Protein AF-A0A0E9LZY9-F1 (afdb_monomer_lite)

Secondary structure (DSSP, 8-state):
------PPP-EEEEEEEEETTEEEEEEEEE---GGGHHHHHHIIIIIIIIHHHHHHH--

InterPro domains:
  IPR013538 Activator of Hsp90 ATPase homologue 1/2-like, C-terminal [PF08327] (7-57)
  IPR023393 START-like domain superfamily [G3DSA:3.30.530.20] (4-58)

Radius of gyration: 15.61 Å; chains: 1; bounding box: 51×24×29 Å

Sequence (59 aa):
MVLRRAGRSSIATIKLFPSGGNVQVDLFHTNIPAEAYEEITEGWTEYFLGAIKEFLEGA

pLDDT: mean 90.9, std 14.42, range [39.38, 98.31]

Foldseek 3Di:
DDPPDPQDDFDKDWDWDDDPVDIDIDIDTPDDDPVCVVVVVCCCCPVNPVVVCCVVPND

Organism: NCBI:txid1236989

Structure (mmCIF, N/CA/C/O backbone):
data_AF-A0A0E9LZY9-F1
#
_entry.id   AF-A0A0E9LZY9-F1
#
loop_
_atom_site.group_PDB
_atom_site.id
_atom_site.type_symbol
_atom_site.label_atom_id
_atom_site.label_alt_id
_atom_site.label_comp_id
_atom_site.label_asym_id
_atom_site.label_entity_id
_atom_site.label_seq_id
_atom_site.pdbx_PDB_ins_code
_atom_site.Cartn_x
_atom_site.Cartn_y
_atom_site.Cartn_z
_atom_site.occupancy
_atom_site.B_iso_or_equiv
_atom_site.auth_seq_id
_atom_site.auth_comp_id
_atom_site.auth_asym_id
_atom_site.auth_atom_id
_atom_site.pdbx_PDB_model_num
ATOM 1 N N . MET A 1 1 ? 37.571 -0.376 -7.614 1.00 39.38 1 MET A N 1
ATOM 2 C CA . MET A 1 1 ? 36.467 0.472 -8.112 1.00 39.38 1 MET A CA 1
ATOM 3 C C . MET A 1 1 ? 35.275 -0.435 -8.380 1.00 39.38 1 MET A C 1
ATOM 5 O O . MET A 1 1 ? 35.308 -1.188 -9.341 1.00 39.38 1 MET A O 1
ATOM 9 N N . VAL A 1 2 ? 34.285 -0.463 -7.485 1.00 48.31 2 VAL A N 1
ATOM 10 C CA . VAL A 1 2 ? 33.056 -1.245 -7.698 1.00 48.31 2 VAL A CA 1
ATOM 11 C C . VAL A 1 2 ? 32.100 -0.350 -8.477 1.00 48.31 2 VAL A C 1
ATOM 13 O O . VAL A 1 2 ? 31.611 0.640 -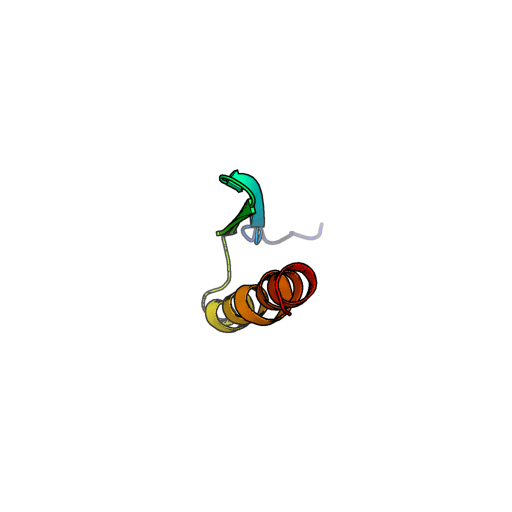7.937 1.00 48.31 2 VAL A O 1
ATOM 16 N N . LEU A 1 3 ? 31.872 -0.654 -9.755 1.00 52.22 3 LEU A N 1
ATOM 17 C CA . LEU A 1 3 ? 30.799 -0.028 -10.524 1.00 52.22 3 LEU A CA 1
ATOM 18 C C . LEU A 1 3 ? 29.466 -0.448 -9.894 1.00 52.22 3 LEU A C 1
ATOM 20 O O . LEU A 1 3 ? 28.952 -1.531 -10.171 1.00 52.22 3 LEU A O 1
ATOM 24 N N . ARG A 1 4 ? 28.897 0.401 -9.031 1.00 59.22 4 ARG A N 1
ATOM 25 C CA . ARG A 1 4 ? 27.468 0.326 -8.713 1.00 59.22 4 ARG A CA 1
ATOM 26 C C . ARG A 1 4 ? 26.729 0.466 -10.042 1.00 59.22 4 ARG A C 1
ATOM 28 O O . ARG A 1 4 ? 26.797 1.521 -10.667 1.00 59.22 4 ARG A O 1
ATOM 35 N N . ARG A 1 5 ? 26.052 -0.592 -10.499 1.00 58.81 5 ARG A N 1
ATOM 36 C CA . ARG A 1 5 ? 25.088 -0.465 -11.597 1.00 58.81 5 ARG A CA 1
ATOM 37 C C . ARG A 1 5 ? 24.093 0.620 -11.188 1.00 58.81 5 ARG A C 1
ATOM 39 O O . ARG A 1 5 ? 23.502 0.526 -10.115 1.00 58.81 5 ARG A O 1
ATOM 46 N N . ALA A 1 6 ? 23.944 1.654 -12.010 1.00 61.41 6 ALA A N 1
ATOM 47 C CA . ALA A 1 6 ? 22.947 2.698 -11.814 1.00 61.41 6 ALA A CA 1
ATOM 48 C C . ALA A 1 6 ? 21.549 2.125 -12.118 1.00 61.41 6 ALA A C 1
ATOM 50 O O . ALA A 1 6 ? 20.979 2.370 -13.175 1.00 61.41 6 ALA A O 1
ATOM 51 N N . GLY A 1 7 ? 21.028 1.280 -11.226 1.00 69.44 7 GLY A N 1
ATOM 52 C CA . GLY A 1 7 ? 19.613 0.917 -11.217 1.00 69.44 7 GLY A CA 1
ATOM 53 C C . GLY A 1 7 ? 18.794 2.099 -10.702 1.00 69.44 7 GLY A C 1
ATOM 54 O O . GLY A 1 7 ? 19.245 2.815 -9.806 1.00 69.44 7 GLY A O 1
ATOM 55 N N . ARG A 1 8 ? 17.603 2.327 -11.269 1.00 84.69 8 ARG A N 1
ATOM 56 C CA . ARG A 1 8 ? 16.653 3.283 -10.683 1.00 84.69 8 ARG A CA 1
ATOM 57 C C . ARG A 1 8 ? 16.226 2.752 -9.316 1.00 84.69 8 ARG A C 1
ATOM 59 O O . ARG A 1 8 ? 15.883 1.580 -9.202 1.00 84.69 8 ARG A O 1
ATOM 66 N N .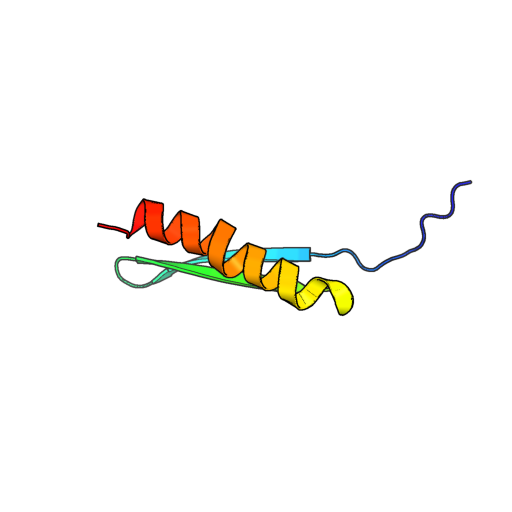 SER A 1 9 ? 16.270 3.596 -8.291 1.00 90.62 9 SER A N 1
ATOM 67 C CA . SER A 1 9 ? 15.847 3.209 -6.945 1.00 90.62 9 SER A C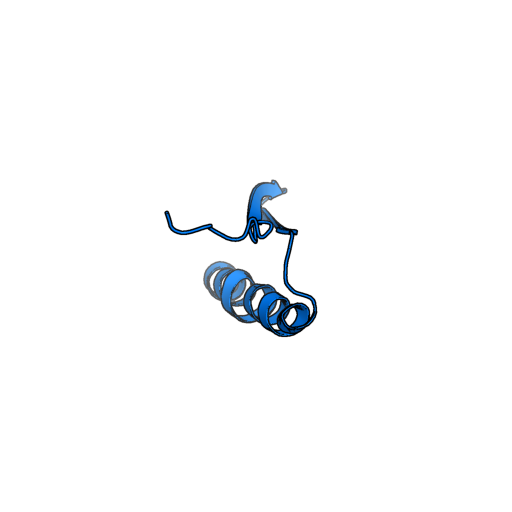A 1
ATOM 68 C C . SER A 1 9 ? 14.350 2.903 -6.920 1.00 90.62 9 SER A C 1
ATOM 70 O O . SER A 1 9 ? 13.561 3.689 -7.445 1.00 90.62 9 SER A O 1
ATOM 72 N N . SER A 1 10 ? 13.963 1.807 -6.269 1.00 94.19 10 SER A N 1
ATOM 73 C CA . SER A 1 10 ? 12.570 1.556 -5.883 1.00 94.19 10 SER A CA 1
ATOM 74 C C . SER A 1 10 ? 12.195 2.564 -4.798 1.00 94.19 10 SER A C 1
ATOM 76 O O . SER A 1 10 ? 12.835 2.588 -3.745 1.00 94.19 10 SER A O 1
ATOM 78 N N . ILE A 1 11 ? 11.241 3.455 -5.072 1.00 96.44 11 ILE A N 1
ATOM 79 C CA . ILE A 1 11 ? 10.893 4.560 -4.164 1.00 96.44 11 ILE A CA 1
ATOM 80 C C . ILE A 1 11 ? 9.399 4.518 -3.875 1.00 96.44 11 ILE A C 1
ATOM 82 O O . ILE A 1 11 ? 8.596 4.784 -4.771 1.00 96.44 11 ILE A O 1
ATOM 86 N N . ALA A 1 12 ? 9.046 4.241 -2.620 1.00 97.44 12 ALA A N 1
ATOM 87 C CA . ALA A 1 12 ? 7.694 4.370 -2.092 1.00 97.44 12 ALA A CA 1
ATOM 88 C C . ALA A 1 12 ? 7.532 5.715 -1.370 1.00 97.44 12 ALA A C 1
ATOM 90 O O . ALA A 1 12 ? 8.350 6.089 -0.531 1.00 97.44 12 ALA A O 1
ATOM 91 N N . THR A 1 13 ? 6.478 6.447 -1.708 1.00 98.19 13 THR A N 1
ATOM 92 C CA . THR A 1 13 ? 6.070 7.694 -1.059 1.00 98.19 13 THR A CA 1
ATOM 93 C C . THR A 1 13 ? 4.706 7.479 -0.431 1.00 98.19 13 THR A C 1
ATOM 95 O O . THR A 1 13 ? 3.771 7.073 -1.117 1.00 98.19 13 THR A O 1
ATOM 98 N N . ILE A 1 14 ? 4.601 7.764 0.865 1.00 98.19 14 ILE A N 1
ATOM 99 C CA . ILE A 1 14 ? 3.346 7.704 1.609 1.00 98.19 14 ILE A CA 1
ATOM 100 C C . ILE A 1 14 ? 2.971 9.129 1.984 1.00 98.19 14 ILE A C 1
ATOM 102 O O . ILE A 1 14 ? 3.758 9.844 2.610 1.00 98.19 14 ILE A O 1
ATOM 106 N N . LYS A 1 15 ? 1.771 9.544 1.595 1.00 98.25 15 LYS A N 1
ATOM 107 C CA . LYS A 1 15 ? 1.208 10.840 1.955 1.00 98.25 15 LYS A CA 1
ATOM 108 C C . LYS A 1 15 ? 0.043 10.615 2.905 1.00 98.25 15 LYS A C 1
ATOM 110 O O . LYS A 1 15 ? -0.898 9.907 2.570 1.00 98.25 15 LYS A O 1
ATOM 115 N N . LEU A 1 16 ? 0.106 11.261 4.064 1.00 98.19 16 LEU A N 1
ATOM 116 C CA . LEU A 1 16 ? -0.963 11.259 5.053 1.00 98.19 16 LEU A CA 1
ATOM 117 C C . LEU A 1 16 ? -1.563 12.656 5.133 1.00 98.19 16 LEU A C 1
ATOM 119 O O . LEU A 1 16 ? -0.828 13.646 5.175 1.00 98.19 16 LEU A O 1
ATOM 123 N N . PHE A 1 17 ? -2.887 12.746 5.147 1.00 98.00 17 PHE A N 1
ATOM 124 C CA . PHE A 1 17 ? -3.575 14.020 5.313 1.00 98.00 17 PHE A CA 1
ATOM 125 C C . PHE A 1 17 ? -4.957 13.835 5.945 1.00 98.00 17 PHE A C 1
ATOM 127 O O . PHE A 1 17 ? -5.578 12.784 5.772 1.00 98.00 17 PHE A O 1
ATOM 134 N N . PRO A 1 18 ? -5.457 14.846 6.680 1.00 98.06 18 PRO A N 1
ATOM 135 C CA . PRO A 1 18 ? -6.814 14.813 7.208 1.00 98.06 18 PRO A CA 1
ATOM 136 C C . PRO A 1 18 ? -7.844 14.674 6.081 1.00 98.06 18 PRO A C 1
ATOM 138 O O . PRO A 1 18 ? -7.752 15.368 5.066 1.00 98.06 18 PRO A O 1
ATOM 141 N N . SER A 1 19 ? -8.837 13.810 6.278 1.00 96.94 19 SER A N 1
ATOM 142 C CA . SER A 1 19 ? -9.959 13.602 5.361 1.00 96.94 19 SER A CA 1
ATOM 143 C C . SER A 1 19 ? -11.248 13.464 6.171 1.00 96.94 19 SER A C 1
ATOM 145 O O . SER A 1 19 ? -11.619 12.387 6.641 1.00 96.94 19 SER A O 1
ATOM 147 N N . GLY A 1 20 ? -11.903 14.603 6.413 1.00 95.44 20 GLY A N 1
ATOM 148 C CA . GLY A 1 20 ? -13.040 14.682 7.330 1.00 95.44 20 GLY A CA 1
ATOM 149 C C . GLY A 1 20 ? -12.644 14.282 8.756 1.00 95.44 20 GLY A C 1
ATOM 150 O O . GLY A 1 20 ? -11.690 14.824 9.308 1.00 95.44 20 GLY A O 1
ATOM 151 N N . GLY A 1 21 ? -13.381 13.335 9.341 1.00 94.88 21 GLY A N 1
ATOM 152 C CA . GLY A 1 21 ? -13.075 12.750 10.654 1.00 94.88 21 GLY A CA 1
ATOM 153 C C . GLY A 1 21 ? -12.011 11.646 10.634 1.00 94.88 21 GLY A C 1
ATOM 154 O O . GLY A 1 21 ? -11.724 11.083 11.683 1.00 94.88 21 GLY A O 1
ATOM 155 N N . ASN A 1 22 ? -11.442 11.336 9.467 1.00 95.31 22 ASN A N 1
ATOM 156 C CA . ASN A 1 22 ? -10.468 10.264 9.272 1.00 95.31 22 ASN A CA 1
ATOM 157 C C . ASN A 1 22 ? -9.114 10.824 8.803 1.00 95.31 22 ASN A C 1
ATOM 159 O O . ASN A 1 22 ? -8.971 12.012 8.497 1.00 95.31 22 ASN A O 1
ATOM 163 N N . VAL A 1 23 ? -8.115 9.949 8.690 1.00 96.69 23 VAL A N 1
ATOM 164 C CA . VAL A 1 23 ? -6.855 10.228 7.987 1.00 96.69 23 VAL A CA 1
ATOM 165 C C . VAL A 1 23 ? -6.857 9.444 6.683 1.00 96.69 23 VAL A C 1
ATOM 167 O O . VAL A 1 23 ? -7.071 8.237 6.688 1.00 96.69 23 VAL A O 1
ATOM 170 N N . GLN A 1 24 ? -6.610 10.122 5.566 1.00 96.88 24 GLN A N 1
ATOM 171 C CA . GLN A 1 24 ? -6.382 9.457 4.291 1.00 96.88 24 GLN A CA 1
ATOM 172 C C . GLN A 1 24 ? -4.893 9.164 4.114 1.00 96.88 24 GLN A C 1
ATOM 174 O O . GLN A 1 24 ? -4.040 9.999 4.432 1.00 96.88 24 GLN A O 1
ATOM 179 N N . VAL A 1 25 ? -4.605 7.973 3.591 1.00 97.81 25 VAL A N 1
ATOM 180 C CA . VAL A 1 25 ? -3.262 7.504 3.261 1.00 97.81 25 VAL A CA 1
ATOM 181 C C . VAL A 1 25 ? -3.211 7.211 1.767 1.00 97.81 25 VAL A C 1
ATOM 183 O O . VAL A 1 25 ? -3.881 6.297 1.295 1.00 97.81 25 VAL A O 1
ATOM 186 N N . ASP A 1 26 ? -2.394 7.966 1.037 1.00 97.62 26 ASP A N 1
ATOM 187 C CA . ASP A 1 26 ? -2.087 7.691 -0.365 1.00 97.62 26 ASP A CA 1
ATOM 188 C C . ASP A 1 26 ? -0.686 7.069 -0.458 1.00 97.62 26 ASP A C 1
ATOM 190 O O . ASP A 1 26 ? 0.288 7.623 0.065 1.00 97.62 26 ASP A O 1
ATOM 194 N N . LEU A 1 27 ? -0.573 5.943 -1.162 1.00 97.94 27 LEU A N 1
ATOM 195 C CA . LEU A 1 27 ? 0.694 5.283 -1.472 1.00 97.94 27 LEU A CA 1
ATOM 196 C C . LEU A 1 27 ? 1.020 5.442 -2.960 1.00 97.94 27 LEU A C 1
ATOM 198 O O . LEU A 1 27 ? 0.216 5.100 -3.825 1.00 97.94 27 LEU A O 1
ATOM 202 N N . PHE A 1 28 ? 2.240 5.885 -3.258 1.00 97.62 28 PHE A N 1
ATOM 203 C CA . PHE A 1 28 ? 2.788 5.907 -4.611 1.00 97.62 28 PHE A CA 1
ATOM 204 C C . PHE A 1 28 ? 4.168 5.249 -4.635 1.00 97.62 28 PHE A C 1
ATOM 206 O O . PHE A 1 28 ? 5.111 5.755 -4.027 1.00 97.62 28 PHE A O 1
ATOM 213 N N . HIS A 1 29 ? 4.303 4.125 -5.342 1.00 97.62 29 HIS A N 1
ATOM 214 C CA . HIS A 1 29 ? 5.555 3.375 -5.438 1.00 97.62 29 HIS A CA 1
ATOM 215 C C . HIS A 1 29 ? 6.052 3.329 -6.887 1.00 97.62 29 HIS A C 1
ATOM 217 O O . HIS A 1 29 ? 5.377 2.832 -7.783 1.00 97.62 29 HIS A O 1
ATOM 223 N N . THR A 1 30 ? 7.250 3.867 -7.116 1.00 96.56 30 THR A N 1
ATOM 224 C CA . THR A 1 30 ? 7.901 3.933 -8.431 1.00 96.56 30 THR A CA 1
ATOM 225 C C . THR A 1 30 ? 9.050 2.944 -8.561 1.00 96.56 30 THR A C 1
ATOM 227 O O . THR A 1 30 ? 9.709 2.604 -7.579 1.00 96.56 30 THR A O 1
ATOM 230 N N . ASN A 1 31 ? 9.327 2.556 -9.810 1.00 95.69 31 ASN A N 1
ATOM 231 C CA . ASN A 1 31 ? 10.415 1.655 -10.200 1.00 95.69 31 ASN A CA 1
ATOM 232 C C . ASN A 1 31 ? 10.321 0.246 -9.586 1.00 95.69 31 ASN A C 1
ATOM 234 O O . ASN A 1 31 ? 11.353 -0.390 -9.385 1.00 95.69 31 ASN A O 1
ATOM 238 N N . ILE A 1 32 ? 9.102 -0.248 -9.337 1.00 95.56 32 ILE A N 1
ATOM 239 C CA . ILE A 1 32 ? 8.883 -1.664 -9.026 1.00 95.56 32 ILE A CA 1
ATOM 240 C C . ILE A 1 32 ? 9.249 -2.490 -10.275 1.00 95.56 32 ILE A C 1
ATOM 242 O O . ILE A 1 32 ? 8.765 -2.164 -11.366 1.00 95.56 32 ILE A O 1
ATOM 246 N N . PRO A 1 33 ? 10.107 -3.521 -10.161 1.00 94.69 33 PRO A N 1
ATOM 247 C CA . PRO A 1 33 ? 10.355 -4.459 -11.253 1.00 94.69 33 PRO A CA 1
ATOM 248 C C . PRO A 1 33 ? 9.056 -5.149 -11.680 1.00 94.69 33 PRO A C 1
ATOM 250 O O . PRO A 1 33 ? 8.247 -5.513 -10.830 1.00 94.69 33 PRO A O 1
ATOM 253 N N . ALA A 1 34 ? 8.846 -5.336 -12.984 1.00 95.75 34 ALA A N 1
ATOM 254 C CA . ALA A 1 34 ? 7.587 -5.880 -13.500 1.00 95.75 34 ALA A CA 1
ATOM 255 C C . ALA A 1 34 ? 7.294 -7.279 -12.932 1.00 95.75 34 ALA A C 1
ATOM 257 O O . ALA A 1 34 ? 6.156 -7.596 -12.605 1.00 95.75 34 ALA A O 1
ATOM 258 N N . GLU A 1 35 ? 8.341 -8.080 -12.751 1.00 96.88 35 GLU A N 1
ATOM 259 C CA . GLU A 1 35 ? 8.297 -9.416 -12.164 1.00 96.88 35 GLU A CA 1
ATOM 260 C C . GLU A 1 35 ? 7.872 -9.443 -10.688 1.00 96.88 35 GLU A C 1
ATOM 262 O O . GLU A 1 35 ? 7.395 -10.471 -10.222 1.00 96.88 35 GLU A O 1
ATOM 267 N N . ALA A 1 36 ? 8.024 -8.329 -9.968 1.00 96.75 36 ALA A N 1
ATOM 268 C CA . ALA A 1 36 ? 7.703 -8.207 -8.547 1.00 96.75 36 ALA A CA 1
ATOM 269 C C . ALA A 1 36 ? 6.454 -7.344 -8.294 1.00 96.75 36 ALA A C 1
ATOM 271 O O . ALA A 1 36 ? 6.112 -7.088 -7.142 1.00 96.75 36 ALA A O 1
ATOM 272 N N . TYR A 1 37 ? 5.787 -6.851 -9.345 1.00 96.19 37 TYR A N 1
ATOM 273 C CA . TYR A 1 37 ? 4.688 -5.894 -9.207 1.00 96.19 37 TYR A CA 1
ATOM 274 C C . TYR A 1 37 ? 3.525 -6.441 -8.374 1.00 96.19 37 TYR A C 1
ATOM 276 O O . TYR A 1 37 ? 3.063 -5.755 -7.463 1.00 96.19 37 TYR A O 1
ATOM 284 N N . GLU A 1 38 ? 3.098 -7.673 -8.653 1.00 98.31 38 GLU A N 1
ATOM 285 C CA . GLU A 1 38 ? 1.981 -8.315 -7.952 1.00 98.31 38 GLU A CA 1
ATOM 286 C C . GLU A 1 38 ? 2.310 -8.548 -6.473 1.00 98.31 38 GLU A C 1
ATOM 288 O O . GLU A 1 38 ? 1.582 -8.079 -5.604 1.00 98.31 38 GLU A O 1
ATOM 293 N N . GLU A 1 39 ? 3.464 -9.157 -6.179 1.00 98.25 39 GLU A N 1
ATOM 294 C CA . GLU A 1 39 ? 3.908 -9.436 -4.804 1.00 98.25 39 GLU A CA 1
ATOM 295 C C . GLU A 1 39 ? 4.055 -8.148 -3.978 1.00 98.25 39 GLU A C 1
ATOM 297 O O . GLU A 1 39 ? 3.634 -8.078 -2.824 1.00 98.25 39 GLU A O 1
ATOM 302 N N . ILE A 1 40 ? 4.620 -7.091 -4.571 1.00 97.88 40 ILE A N 1
ATOM 303 C CA . ILE A 1 40 ? 4.765 -5.798 -3.892 1.00 97.88 40 ILE A CA 1
ATOM 304 C C . ILE A 1 40 ? 3.403 -5.137 -3.673 1.00 97.88 40 ILE A C 1
ATOM 306 O O . ILE A 1 40 ? 3.197 -4.520 -2.627 1.00 97.88 40 ILE A O 1
ATOM 310 N N . THR A 1 41 ? 2.486 -5.239 -4.635 1.00 97.38 41 THR A N 1
ATOM 311 C CA . THR A 1 41 ? 1.141 -4.665 -4.511 1.00 97.38 41 THR A CA 1
ATOM 312 C C . THR A 1 41 ? 0.361 -5.365 -3.405 1.00 97.38 41 THR A C 1
ATOM 314 O O . THR A 1 41 ? -0.143 -4.678 -2.521 1.00 97.38 41 THR A O 1
ATOM 317 N N . GLU A 1 42 ? 0.356 -6.698 -3.384 1.00 98.25 42 GLU A N 1
ATOM 318 C CA . GLU A 1 42 ? -0.258 -7.503 -2.319 1.00 98.25 42 GLU A CA 1
ATOM 319 C C . GLU A 1 42 ? 0.368 -7.204 -0.948 1.00 98.25 42 GLU A C 1
ATOM 321 O O . GLU A 1 42 ? -0.337 -6.972 0.035 1.00 98.25 42 GLU A O 1
ATOM 326 N N . GLY A 1 43 ? 1.701 -7.105 -0.892 1.00 98.19 43 GLY A N 1
ATOM 327 C CA . GLY A 1 43 ? 2.439 -6.648 0.285 1.00 98.19 43 GLY A CA 1
ATOM 328 C C . GLY A 1 43 ? 1.875 -5.347 0.857 1.00 98.19 43 GLY A C 1
ATOM 329 O O . GLY A 1 43 ? 1.603 -5.245 2.056 1.00 98.19 43 GLY A O 1
ATOM 330 N N . TRP A 1 44 ? 1.673 -4.352 -0.008 1.00 98.12 44 TRP A N 1
ATOM 331 C CA . TRP A 1 44 ? 1.127 -3.061 0.392 1.00 98.12 44 TRP A CA 1
ATOM 332 C C . TRP A 1 44 ? -0.348 -3.116 0.784 1.00 98.12 44 TRP A C 1
ATOM 334 O O . TRP A 1 44 ? -0.697 -2.505 1.798 1.00 98.12 44 TRP A O 1
ATOM 344 N N . THR A 1 45 ? -1.204 -3.790 0.013 1.00 96.81 45 THR A N 1
ATOM 345 C CA . THR A 1 45 ? -2.658 -3.759 0.233 1.00 96.81 45 THR A CA 1
ATOM 346 C C . THR A 1 45 ? -3.092 -4.628 1.398 1.00 96.81 45 THR A C 1
ATOM 348 O O . THR A 1 45 ? -3.888 -4.161 2.205 1.00 96.81 45 THR A O 1
ATOM 351 N N . GLU A 1 46 ? -2.534 -5.828 1.545 1.00 97.50 46 GLU A N 1
ATOM 352 C CA . GLU A 1 46 ? -2.987 -6.791 2.552 1.00 97.50 46 GLU A CA 1
ATOM 353 C C . GLU A 1 46 ? -2.189 -6.657 3.849 1.00 97.50 46 GLU A C 1
ATOM 355 O O . GLU A 1 46 ? -2.738 -6.463 4.935 1.00 97.50 46 GLU A O 1
ATOM 360 N N . TYR A 1 47 ? -0.862 -6.717 3.741 1.00 97.31 47 TYR A N 1
ATOM 361 C CA . TYR A 1 47 ? -0.003 -6.936 4.904 1.00 97.31 47 TYR A CA 1
ATOM 362 C C . TYR A 1 47 ? 0.486 -5.650 5.569 1.00 97.31 47 TYR A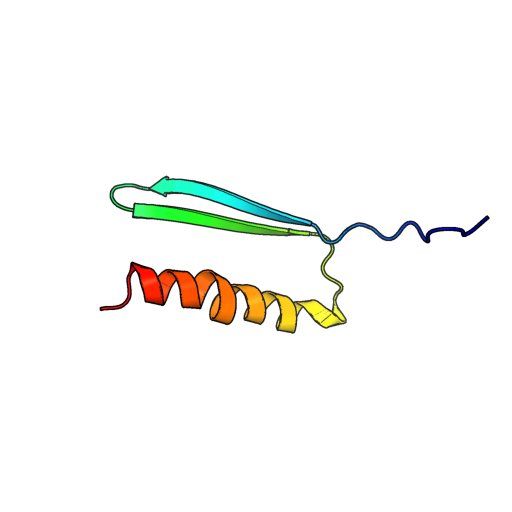 C 1
ATOM 364 O O . TYR A 1 47 ? 0.779 -5.660 6.764 1.00 97.31 47 TYR A O 1
ATOM 372 N N . PHE A 1 48 ? 0.566 -4.543 4.826 1.00 96.69 48 PHE A N 1
ATOM 373 C CA . PHE A 1 48 ? 0.921 -3.238 5.386 1.00 96.69 48 PHE A CA 1
ATOM 374 C C . PHE A 1 48 ? -0.306 -2.361 5.622 1.00 96.69 48 PHE A C 1
ATOM 376 O O . PHE A 1 48 ? -0.712 -2.174 6.768 1.00 96.69 48 PHE A O 1
ATOM 383 N N . LEU A 1 49 ? -0.895 -1.794 4.565 1.00 97.25 49 LEU A N 1
ATOM 384 C CA . LEU A 1 49 ? -2.002 -0.847 4.718 1.00 97.25 49 LEU A CA 1
ATOM 385 C C . LEU A 1 49 ? -3.278 -1.548 5.187 1.00 97.25 49 LEU A C 1
ATOM 387 O O . LEU A 1 49 ? -3.966 -0.996 6.040 1.00 97.25 49 LEU A O 1
ATOM 391 N N . GLY A 1 50 ? -3.555 -2.760 4.699 1.00 96.62 50 GLY A N 1
ATOM 392 C CA . GLY A 1 50 ? -4.672 -3.590 5.154 1.00 96.62 50 GLY A CA 1
ATOM 393 C C . GLY A 1 50 ? -4.571 -3.921 6.638 1.00 96.62 50 GLY A C 1
ATOM 394 O O . GLY A 1 50 ? -5.483 -3.604 7.395 1.00 96.62 50 GLY A O 1
ATOM 395 N N . ALA A 1 51 ? -3.431 -4.451 7.087 1.00 97.38 51 ALA A N 1
ATOM 396 C CA . ALA A 1 51 ? -3.207 -4.757 8.501 1.00 97.38 51 ALA A CA 1
ATOM 397 C C . ALA A 1 51 ? -3.278 -3.520 9.417 1.00 97.38 51 ALA A C 1
ATOM 399 O O . ALA A 1 51 ? -3.853 -3.594 10.502 1.00 97.38 51 ALA A O 1
ATOM 400 N N . ILE A 1 52 ? -2.724 -2.373 8.999 1.00 96.81 52 ILE A N 1
ATOM 401 C CA . ILE A 1 52 ? -2.833 -1.117 9.7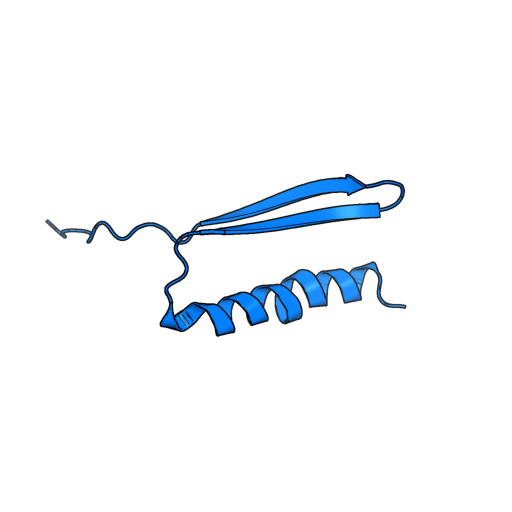64 1.00 96.81 52 ILE A CA 1
ATOM 402 C C . ILE A 1 52 ? -4.290 -0.658 9.831 1.00 96.81 52 ILE A C 1
ATOM 404 O O . ILE A 1 52 ? -4.751 -0.246 10.895 1.00 96.81 52 ILE A O 1
ATOM 408 N N . LYS A 1 53 ? -5.0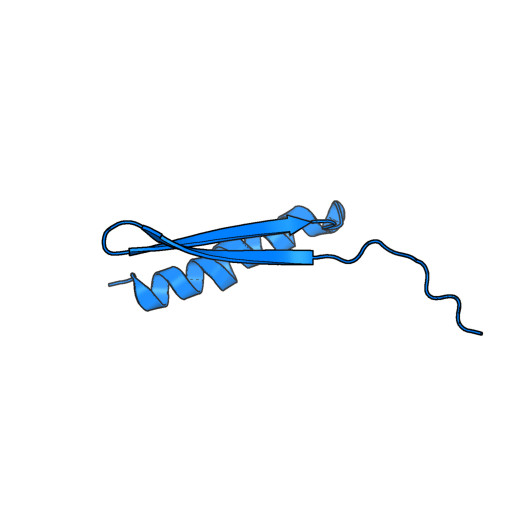08 -0.727 8.707 1.00 95.88 53 LYS A N 1
ATOM 409 C CA . LYS A 1 53 ? -6.422 -0.366 8.641 1.00 95.88 53 LYS A CA 1
ATOM 410 C C . LYS A 1 53 ? -7.244 -1.249 9.572 1.00 95.88 53 LYS A C 1
ATOM 412 O O . LYS A 1 53 ? -7.995 -0.711 10.369 1.00 95.88 53 LYS A O 1
ATOM 417 N N . GLU A 1 54 ? -7.053 -2.562 9.534 1.00 97.06 54 GLU A N 1
ATOM 418 C CA . GLU A 1 54 ? -7.734 -3.494 10.437 1.00 97.06 54 GLU A CA 1
ATOM 419 C C . GLU A 1 54 ? -7.398 -3.207 11.905 1.00 97.06 54 GLU A C 1
ATOM 421 O O . GLU A 1 54 ? -8.283 -3.163 12.748 1.00 97.06 54 GLU A O 1
ATOM 426 N N . PHE A 1 55 ? -6.136 -2.927 12.230 1.00 96.69 55 PHE A N 1
ATOM 427 C CA . PHE A 1 55 ? -5.744 -2.610 13.604 1.00 96.69 55 PHE A CA 1
ATOM 428 C C . PHE A 1 55 ? -6.382 -1.315 14.144 1.00 96.69 55 PHE A C 1
ATOM 430 O O . PHE A 1 55 ? -6.653 -1.220 15.340 1.00 96.69 55 PHE A O 1
ATOM 437 N N . LEU A 1 56 ? -6.577 -0.301 13.293 1.00 95.38 56 LEU A N 1
ATOM 438 C CA . LEU A 1 56 ? -7.086 1.017 13.701 1.00 95.38 56 LEU A CA 1
ATOM 439 C C . LEU A 1 56 ? -8.600 1.183 13.517 1.00 95.38 56 LEU A C 1
ATOM 441 O O . LEU A 1 56 ? -9.211 1.983 14.225 1.00 95.38 56 LEU A O 1
ATOM 445 N N . GLU A 1 57 ? -9.184 0.486 12.545 1.00 95.06 57 GLU A N 1
ATOM 446 C CA . GLU A 1 57 ? -10.574 0.642 12.105 1.00 95.06 57 GLU A CA 1
ATOM 447 C C . GLU A 1 57 ? -11.385 -0.665 12.171 1.00 95.06 57 GLU A C 1
ATOM 449 O O . GLU A 1 57 ? -12.610 -0.613 12.042 1.00 95.06 57 GLU A O 1
ATOM 454 N N . GLY A 1 58 ? -10.737 -1.820 12.355 1.00 88.69 58 GLY A N 1
ATOM 455 C CA . GLY A 1 58 ? -11.396 -3.109 12.576 1.00 88.69 58 GLY A CA 1
ATOM 456 C C . GLY A 1 58 ? -12.031 -3.159 13.967 1.00 88.69 58 GLY A C 1
ATOM 457 O O . GLY A 1 58 ? -11.431 -2.727 14.951 1.00 88.69 58 GLY A O 1
ATOM 458 N N . ALA A 1 59 ? -13.284 -3.615 14.030 1.00 57.84 59 ALA A N 1
ATOM 459 C CA . ALA A 1 59 ? -14.099 -3.669 15.247 1.00 57.84 59 ALA A CA 1
ATOM 460 C C . ALA A 1 59 ? -13.777 -4.878 16.135 1.00 57.84 59 ALA A C 1
ATOM 462 O O . ALA A 1 59 ? -13.578 -5.982 15.580 1.00 57.84 59 ALA A O 1
#